Protein AF-A0A7G2LRR8-F1 (afdb_monomer_lite)

Secondary structure (DSSP, 8-state):
---THHHH-S-HHHHHHHHHHHHHH-SS--HHHHHHHHHHHHHHHHHHGGG-----S---HHHHHHHHHHHHHHH-

Structure (mmCIF, N/CA/C/O backbone):
data_AF-A0A7G2LRR8-F1
#
_entry.id   AF-A0A7G2LRR8-F1
#
loop_
_atom_site.group_PDB
_atom_site.id
_atom_site.type_symbol
_atom_site.label_atom_id
_atom_site.label_alt_id
_atom_site.label_comp_id
_atom_site.label_asym_id
_atom_site.label_entity_id
_atom_site.label_seq_id
_atom_site.pdbx_PDB_ins_code
_atom_site.Cartn_x
_atom_site.Cartn_y
_atom_site.Cartn_z
_atom_site.occupancy
_atom_site.B_iso_or_equiv
_atom_site.auth_seq_id
_atom_site.auth_comp_id
_atom_site.auth_asym_id
_atom_site.auth_atom_id
_atom_site.pdbx_PDB_model_num
ATOM 1 N N . MET A 1 1 ? 18.285 15.673 -11.350 1.00 39.88 1 MET A N 1
ATOM 2 C CA . MET A 1 1 ? 17.210 16.179 -10.462 1.00 39.88 1 MET A CA 1
ATOM 3 C C . MET A 1 1 ? 16.396 15.001 -9.933 1.00 39.88 1 MET A C 1
ATOM 5 O O . MET A 1 1 ? 15.510 14.499 -10.618 1.00 39.88 1 MET A O 1
ATOM 9 N N . MET A 1 2 ? 16.773 14.480 -8.765 1.00 38.72 2 MET A N 1
ATOM 10 C CA . MET A 1 2 ? 16.184 13.269 -8.185 1.00 38.72 2 MET A CA 1
ATOM 11 C C . MET A 1 2 ? 14.876 13.636 -7.480 1.00 38.72 2 MET A C 1
ATOM 13 O O . MET A 1 2 ? 14.877 14.399 -6.522 1.00 38.72 2 MET A O 1
ATOM 17 N N . ARG A 1 3 ? 13.749 13.139 -8.000 1.00 43.72 3 ARG A N 1
ATOM 18 C CA . ARG A 1 3 ? 12.414 13.380 -7.439 1.00 43.72 3 ARG A CA 1
ATOM 19 C C . ARG A 1 3 ? 12.286 12.619 -6.103 1.00 43.72 3 ARG A C 1
ATOM 21 O O . ARG A 1 3 ? 12.261 11.387 -6.156 1.00 43.72 3 ARG A O 1
ATOM 28 N N . PRO A 1 4 ? 12.150 13.291 -4.941 1.00 48.47 4 PRO A N 1
ATOM 29 C CA . PRO A 1 4 ? 12.123 12.635 -3.620 1.00 48.47 4 PRO A CA 1
ATOM 30 C C . PRO A 1 4 ? 10.942 11.662 -3.443 1.00 48.47 4 PRO A C 1
ATOM 32 O O . PRO A 1 4 ? 11.000 10.719 -2.661 1.00 48.47 4 PRO A O 1
ATOM 35 N N . ILE A 1 5 ? 9.904 11.816 -4.265 1.00 51.62 5 ILE A N 1
ATOM 36 C CA . ILE A 1 5 ? 8.707 10.965 -4.306 1.00 51.62 5 ILE A CA 1
ATOM 37 C C . ILE A 1 5 ? 8.996 9.515 -4.727 1.00 51.62 5 ILE A C 1
ATOM 39 O O . ILE A 1 5 ? 8.288 8.608 -4.307 1.00 51.62 5 ILE A O 1
ATOM 43 N N . ARG A 1 6 ? 10.049 9.256 -5.516 1.00 50.59 6 ARG A N 1
ATOM 44 C CA . ARG A 1 6 ? 10.392 7.881 -5.940 1.00 50.59 6 ARG A CA 1
ATOM 45 C C . ARG A 1 6 ? 11.171 7.093 -4.887 1.00 50.59 6 ARG A C 1
ATOM 47 O O . ARG A 1 6 ? 11.324 5.884 -5.044 1.00 50.59 6 ARG A O 1
ATOM 54 N N . TRP A 1 7 ? 11.674 7.778 -3.861 1.00 49.69 7 TRP A N 1
ATOM 55 C CA . TRP A 1 7 ? 12.511 7.189 -2.818 1.00 49.69 7 TRP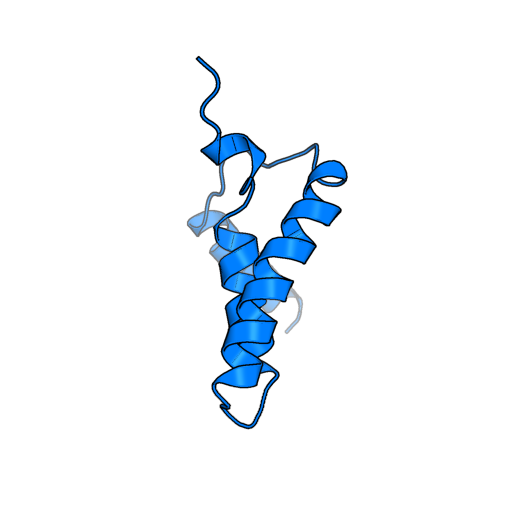 A CA 1
ATOM 56 C C . TRP A 1 7 ? 11.729 6.937 -1.527 1.00 49.69 7 TRP A C 1
ATOM 58 O O . TRP A 1 7 ? 11.931 5.910 -0.894 1.00 49.69 7 TRP A O 1
ATOM 68 N N . LEU A 1 8 ? 10.783 7.820 -1.186 1.00 50.41 8 LEU A N 1
ATOM 69 C CA . LEU A 1 8 ? 10.015 7.710 0.058 1.00 50.41 8 LEU A CA 1
ATOM 70 C C . LEU A 1 8 ? 8.769 6.811 -0.058 1.00 50.41 8 LEU A C 1
ATOM 72 O O . LEU A 1 8 ? 8.350 6.220 0.928 1.00 50.41 8 LEU A O 1
ATOM 76 N N . LEU A 1 9 ? 8.185 6.679 -1.256 1.00 51.22 9 LEU A N 1
ATOM 77 C CA . LEU A 1 9 ? 6.981 5.873 -1.502 1.00 51.22 9 LEU A CA 1
ATOM 78 C C . LEU A 1 9 ? 7.111 5.096 -2.825 1.00 51.22 9 LEU A C 1
ATOM 80 O O . LEU A 1 9 ? 6.475 5.445 -3.822 1.00 51.22 9 LEU A O 1
ATOM 84 N N . PRO A 1 10 ? 7.946 4.042 -2.883 1.00 54.53 10 PRO A N 1
ATOM 85 C CA . PRO A 1 10 ? 8.117 3.252 -4.102 1.00 54.53 10 PRO A CA 1
ATOM 86 C C . PRO A 1 10 ? 6.831 2.527 -4.535 1.00 54.53 10 PRO A C 1
ATOM 88 O O . PRO A 1 10 ? 6.685 2.236 -5.723 1.00 54.53 10 PRO A O 1
ATOM 91 N N . HIS A 1 11 ? 5.898 2.275 -3.606 1.00 59.66 11 HIS A N 1
ATOM 92 C CA . HIS A 1 11 ? 4.630 1.591 -3.861 1.00 59.66 11 HIS A CA 1
ATOM 93 C C . HIS A 1 11 ? 3.438 2.280 -3.169 1.00 59.66 11 HIS A C 1
ATOM 95 O O . HIS A 1 11 ? 2.980 1.805 -2.129 1.00 59.66 11 HIS A O 1
ATOM 101 N N . PRO A 1 12 ? 2.861 3.344 -3.760 1.00 65.31 12 PRO A N 1
ATOM 102 C CA . PRO A 1 12 ? 1.650 3.979 -3.223 1.00 65.31 12 PRO A CA 1
ATOM 103 C C . PRO A 1 12 ? 0.475 2.995 -3.095 1.00 65.31 12 PRO A C 1
ATOM 105 O O . PRO A 1 12 ? -0.341 3.112 -2.188 1.00 65.31 12 PRO A O 1
ATOM 108 N N . PHE A 1 13 ? 0.429 1.974 -3.955 1.00 66.38 13 PHE A N 1
ATOM 109 C CA . PHE A 1 13 ? -0.582 0.920 -3.898 1.00 66.38 13 PHE A CA 1
ATOM 110 C C . PHE A 1 13 ? -0.401 -0.026 -2.699 1.00 66.38 13 PHE A C 1
ATOM 112 O O . PHE A 1 13 ? -1.396 -0.454 -2.131 1.00 66.38 13 PHE A O 1
ATOM 119 N N . LEU A 1 14 ? 0.839 -0.327 -2.274 1.00 65.12 14 LEU A N 1
ATOM 120 C CA . LEU A 1 14 ? 1.088 -1.169 -1.091 1.00 65.12 14 LEU A CA 1
ATOM 121 C C . LEU A 1 14 ? 0.713 -0.441 0.190 1.00 65.12 14 LEU A C 1
ATOM 123 O O . LEU A 1 14 ? 0.082 -1.040 1.046 1.00 65.12 14 LEU A O 1
ATOM 127 N N . THR A 1 15 ? 1.067 0.840 0.309 1.00 68.44 15 THR A N 1
ATOM 128 C CA . THR A 1 15 ? 0.668 1.663 1.458 1.00 68.44 15 THR A CA 1
ATOM 129 C C . THR A 1 15 ? -0.851 1.728 1.568 1.00 68.44 15 THR A C 1
ATOM 131 O O . THR A 1 15 ? -1.399 1.507 2.646 1.00 68.44 15 THR A O 1
ATOM 134 N N . LEU A 1 16 ? -1.545 1.958 0.448 1.00 71.38 16 LEU A N 1
ATOM 135 C CA . LEU A 1 16 ? -3.004 2.006 0.422 1.00 71.38 16 LEU A CA 1
ATOM 136 C C . LEU A 1 16 ? -3.620 0.639 0.746 1.00 71.38 16 LEU A C 1
ATOM 138 O O . LEU A 1 16 ? -4.512 0.566 1.582 1.00 71.38 16 LEU A O 1
ATOM 142 N N . LEU A 1 17 ? -3.100 -0.446 0.164 1.00 74.50 17 LEU A N 1
ATOM 143 C CA . LEU A 1 17 ? -3.572 -1.805 0.429 1.00 74.50 17 LEU A CA 1
ATOM 144 C C . LEU A 1 17 ? -3.337 -2.215 1.886 1.00 74.50 17 LEU A C 1
ATOM 146 O O . LEU A 1 17 ? -4.258 -2.721 2.508 1.00 74.50 17 LEU A O 1
ATOM 150 N N . LEU A 1 18 ? -2.162 -1.943 2.461 1.00 74.25 18 LEU A N 1
ATOM 151 C CA . LEU A 1 18 ? -1.879 -2.185 3.880 1.00 74.25 18 LEU A CA 1
ATOM 152 C C . LEU A 1 18 ? -2.806 -1.380 4.786 1.00 74.25 18 LEU A C 1
ATOM 154 O O . LEU A 1 18 ? -3.322 -1.928 5.751 1.00 74.25 18 LEU A O 1
ATOM 158 N N . THR A 1 19 ? -3.048 -0.108 4.465 1.00 71.75 19 THR A N 1
ATOM 159 C CA . THR A 1 19 ? -3.952 0.745 5.251 1.00 71.75 19 THR A CA 1
ATOM 160 C C . THR A 1 19 ? -5.386 0.213 5.192 1.00 71.75 19 THR A C 1
ATOM 162 O O . THR A 1 19 ? -6.047 0.115 6.221 1.00 71.75 19 THR A O 1
ATOM 165 N N . VAL A 1 20 ? -5.857 -0.191 4.007 1.00 77.69 20 VAL A N 1
ATOM 166 C CA . VAL A 1 20 ? -7.192 -0.776 3.806 1.00 77.69 20 VAL A CA 1
ATOM 167 C C . VAL A 1 20 ? -7.315 -2.132 4.494 1.00 77.69 20 VAL A C 1
ATOM 169 O O . VAL A 1 20 ? -8.292 -2.357 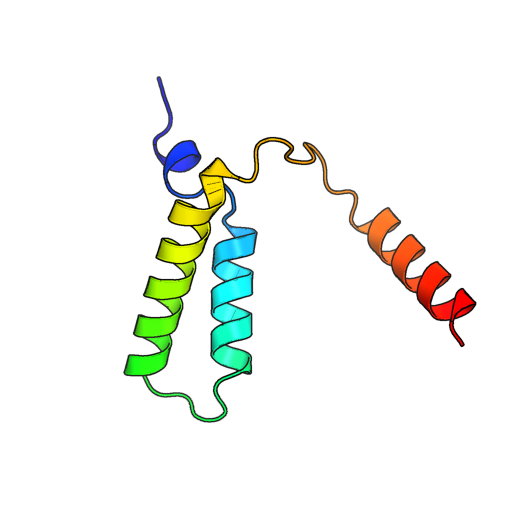5.194 1.00 77.69 20 VAL A O 1
ATOM 172 N N . VAL A 1 21 ? -6.330 -3.021 4.348 1.00 79.81 21 VAL A N 1
ATOM 173 C CA . VAL A 1 21 ? -6.314 -4.329 5.020 1.00 79.81 21 VAL A CA 1
ATOM 174 C C . VAL A 1 21 ? -6.291 -4.150 6.533 1.00 79.81 21 VAL A C 1
ATOM 176 O O . VAL A 1 21 ? -7.052 -4.813 7.222 1.00 79.81 21 VAL A O 1
ATOM 179 N N . TRP A 1 22 ? -5.478 -3.229 7.053 1.00 78.81 22 TRP A N 1
ATOM 180 C CA . TRP A 1 22 ? -5.433 -2.921 8.481 1.00 78.81 22 TRP A CA 1
ATOM 181 C C . TRP A 1 22 ? -6.787 -2.440 9.004 1.00 78.81 22 TRP A C 1
ATOM 183 O O . TRP A 1 22 ? -7.258 -2.918 10.030 1.00 78.81 22 TRP A O 1
ATOM 193 N N . ILE A 1 23 ? -7.431 -1.530 8.271 1.00 71.56 23 ILE A N 1
ATOM 194 C CA . ILE A 1 23 ? -8.778 -1.049 8.578 1.00 71.56 23 ILE A CA 1
ATOM 195 C C . ILE A 1 23 ? -9.807 -2.186 8.530 1.00 71.56 23 ILE A C 1
ATOM 197 O O . ILE A 1 23 ? -10.629 -2.274 9.428 1.00 71.56 23 ILE A O 1
ATOM 201 N N . LEU A 1 24 ? -9.760 -3.054 7.516 1.00 79.00 24 LEU A N 1
ATOM 202 C CA . LEU A 1 24 ? -10.688 -4.183 7.370 1.00 79.00 24 LEU A CA 1
ATOM 203 C C . LEU A 1 24 ? -10.490 -5.259 8.445 1.00 79.00 24 LEU A C 1
ATOM 205 O O . LEU A 1 24 ? -11.432 -5.966 8.784 1.00 79.00 24 LEU A O 1
ATOM 209 N N . LEU A 1 25 ? -9.268 -5.401 8.959 1.00 80.19 25 LEU A N 1
ATOM 210 C CA . LEU A 1 25 ? -8.936 -6.325 10.043 1.00 80.19 25 LEU A CA 1
ATOM 211 C C . LEU A 1 25 ? -9.442 -5.796 11.395 1.00 80.19 25 LEU A C 1
ATOM 213 O O . LEU A 1 25 ? -9.737 -6.575 12.299 1.00 80.19 25 LEU A O 1
ATOM 217 N N . GLN A 1 26 ? -9.575 -4.475 11.530 1.00 74.50 26 GLN A N 1
ATOM 218 C CA . GLN A 1 26 ? -10.192 -3.846 12.691 1.00 74.50 26 GLN A CA 1
ATOM 219 C C . GLN A 1 26 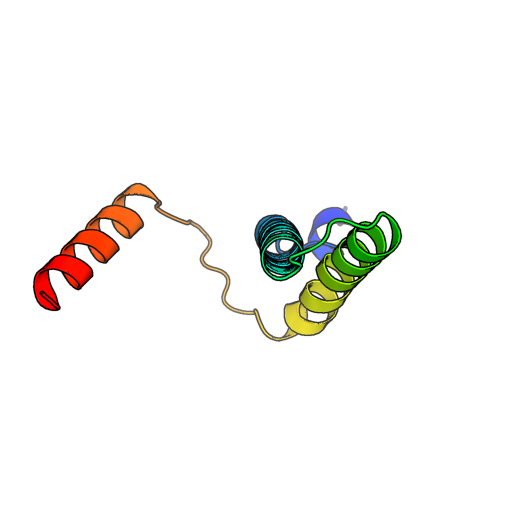? -11.719 -3.925 12.590 1.00 74.50 26 GLN A C 1
ATOM 221 O O . GLN A 1 26 ? -12.330 -3.377 11.681 1.00 74.50 26 GLN A O 1
ATOM 226 N N . ASN A 1 27 ? -12.346 -4.578 13.567 1.00 68.19 27 ASN A N 1
ATOM 227 C CA . ASN A 1 27 ? -13.806 -4.687 13.635 1.00 68.19 27 ASN A CA 1
ATOM 228 C C . ASN A 1 27 ? -14.463 -3.405 14.191 1.00 68.19 27 ASN A C 1
ATOM 230 O O . ASN A 1 27 ? -15.654 -3.180 13.998 1.00 68.19 27 ASN A O 1
ATOM 234 N N . GLU A 1 28 ? -13.680 -2.546 14.861 1.00 71.88 28 GLU A N 1
ATOM 235 C CA . GLU A 1 28 ? -14.136 -1.270 15.414 1.00 71.88 28 GLU A CA 1
ATOM 236 C C . GLU A 1 28 ? -13.291 -0.094 14.923 1.00 71.88 28 GLU A C 1
ATOM 238 O O . GLU A 1 28 ? -12.058 -0.090 14.993 1.00 71.88 28 GLU A O 1
ATOM 243 N N . PHE A 1 29 ? -13.972 0.942 14.435 1.00 70.81 29 PHE A N 1
ATOM 244 C CA . PHE A 1 29 ? -13.327 2.102 13.839 1.00 70.81 29 PHE A CA 1
ATOM 245 C C . PHE A 1 29 ? -13.045 3.169 14.903 1.00 70.81 29 PHE A C 1
ATOM 247 O O . PHE A 1 29 ? -13.921 3.941 15.284 1.00 70.81 29 PHE A O 1
ATOM 254 N N . SER A 1 30 ? -11.800 3.230 15.375 1.00 78.62 30 SER A N 1
ATOM 255 C CA . SER A 1 30 ? -11.320 4.293 16.266 1.00 78.62 30 SER A CA 1
ATOM 256 C C . SER A 1 30 ? -10.338 5.212 15.540 1.00 78.62 30 SER A C 1
ATOM 258 O O . SER A 1 30 ? -9.473 4.748 14.794 1.00 78.62 30 SER A O 1
ATOM 260 N N . ALA A 1 31 ? -10.420 6.523 15.791 1.00 77.81 31 ALA A N 1
ATOM 261 C CA . ALA A 1 31 ? -9.517 7.512 15.193 1.00 77.81 31 ALA A CA 1
ATOM 262 C C . ALA A 1 31 ? -8.034 7.203 15.485 1.00 77.81 31 ALA A C 1
ATOM 264 O O . ALA A 1 31 ? -7.181 7.389 14.618 1.00 77.81 31 ALA A O 1
ATOM 265 N N . GLY A 1 32 ? -7.728 6.649 16.666 1.00 80.69 32 GLY A N 1
ATOM 266 C CA . GLY A 1 32 ? -6.372 6.216 17.016 1.00 80.69 32 GLY A CA 1
ATOM 267 C C . GLY A 1 32 ? -5.878 5.042 16.166 1.00 80.69 32 GLY A C 1
ATOM 268 O O . GLY A 1 32 ? -4.728 5.039 15.731 1.00 80.69 32 GLY A O 1
ATOM 269 N N . MET A 1 33 ? -6.758 4.086 15.855 1.00 74.81 33 MET A N 1
ATOM 270 C CA . MET A 1 33 ? -6.438 2.924 15.017 1.00 74.81 33 MET A CA 1
ATOM 271 C C . MET A 1 33 ? -6.209 3.310 13.556 1.00 74.81 33 MET A C 1
ATOM 273 O O . MET A 1 33 ? -5.329 2.745 12.908 1.00 74.81 33 MET A O 1
ATOM 277 N N . ALA A 1 34 ? -6.951 4.299 13.050 1.00 76.00 34 ALA A N 1
ATOM 278 C CA . ALA A 1 34 ? -6.752 4.838 11.707 1.00 76.00 34 ALA A CA 1
ATOM 279 C C . ALA A 1 34 ? -5.381 5.523 11.570 1.00 76.00 34 ALA A C 1
ATOM 281 O O . ALA A 1 34 ? -4.662 5.286 10.597 1.00 76.00 34 ALA A O 1
ATOM 282 N N . VAL A 1 35 ? -4.979 6.314 12.572 1.00 82.81 35 VAL A N 1
ATOM 283 C CA . VAL A 1 35 ? -3.649 6.944 12.611 1.00 82.81 35 VAL A CA 1
ATOM 284 C C . VAL A 1 35 ? -2.548 5.887 12.721 1.00 82.81 35 VAL A C 1
ATOM 286 O O . VAL A 1 35 ? -1.571 5.947 11.975 1.00 82.81 35 VAL A O 1
ATOM 289 N N . PHE A 1 36 ? -2.718 4.877 13.580 1.00 81.25 36 PHE A N 1
ATOM 290 C CA . PHE A 1 36 ? -1.774 3.760 13.685 1.00 81.25 36 PHE A CA 1
ATOM 291 C C . PHE A 1 36 ? -1.648 2.977 12.372 1.00 81.25 36 PHE A C 1
ATOM 293 O O . PHE A 1 36 ? -0.536 2.671 11.948 1.00 81.25 36 PHE A O 1
ATOM 300 N N . GLY A 1 37 ? -2.767 2.708 11.696 1.00 80.25 37 GLY A N 1
ATOM 301 C CA . GLY A 1 37 ? -2.795 2.042 10.394 1.00 80.25 37 GLY A CA 1
ATOM 302 C C . GLY A 1 37 ? -2.071 2.833 9.309 1.00 80.25 37 GLY A C 1
ATOM 303 O O . GLY A 1 37 ? -1.327 2.250 8.524 1.00 80.25 37 GLY A O 1
ATOM 304 N N . LEU A 1 38 ? -2.212 4.161 9.306 1.00 79.25 38 LEU A N 1
ATOM 305 C CA . LEU A 1 38 ? -1.485 5.040 8.390 1.00 79.25 38 LEU A CA 1
ATOM 306 C C . LEU A 1 38 ? 0.029 5.015 8.664 1.00 79.25 38 LEU A C 1
ATOM 308 O O . LEU A 1 38 ? 0.824 4.904 7.732 1.00 79.25 38 LEU A O 1
ATOM 312 N N . ILE A 1 39 ? 0.432 5.074 9.939 1.00 82.75 39 ILE A N 1
ATOM 313 C CA . ILE A 1 39 ? 1.844 4.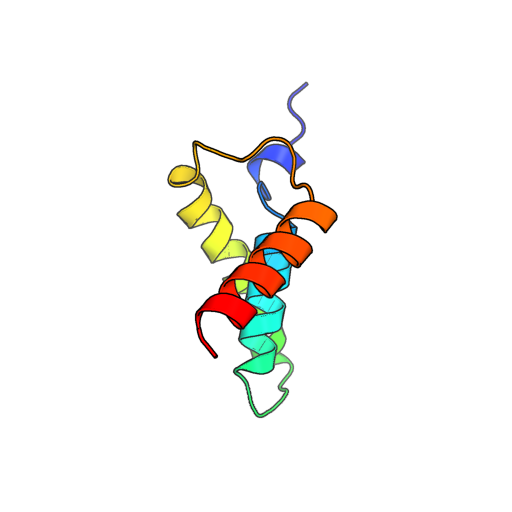996 10.344 1.00 82.75 39 ILE A CA 1
ATOM 314 C C . ILE A 1 39 ? 2.439 3.652 9.913 1.00 82.75 39 ILE A C 1
ATOM 316 O O . ILE A 1 39 ? 3.477 3.626 9.251 1.00 82.75 39 ILE A O 1
ATOM 320 N N . LEU A 1 40 ? 1.767 2.540 10.217 1.00 79.69 40 LEU A N 1
ATOM 321 C CA . LEU A 1 40 ? 2.207 1.202 9.814 1.00 79.69 40 LEU A CA 1
ATOM 322 C C . LEU A 1 40 ? 2.237 1.045 8.288 1.00 79.69 40 LEU A C 1
ATOM 324 O O . LEU A 1 40 ? 3.214 0.527 7.746 1.00 79.69 40 LEU A O 1
ATOM 328 N N . GLY A 1 41 ? 1.225 1.559 7.585 1.00 73.75 41 GLY A N 1
ATOM 329 C CA . GLY A 1 41 ? 1.140 1.564 6.124 1.00 73.75 41 GLY A CA 1
ATOM 330 C C . GLY A 1 41 ? 2.261 2.351 5.438 1.00 73.75 41 GLY A C 1
ATOM 331 O O . GLY A 1 41 ? 2.564 2.079 4.278 1.00 73.75 41 GLY A O 1
ATOM 332 N N . ILE A 1 42 ? 2.914 3.285 6.136 1.00 75.44 42 ILE A N 1
ATOM 333 C CA . ILE A 1 42 ? 4.090 4.018 5.643 1.00 75.44 42 ILE A CA 1
ATOM 334 C C . ILE A 1 42 ? 5.391 3.322 6.069 1.00 75.44 42 ILE A C 1
ATOM 336 O O . ILE A 1 42 ? 6.272 3.109 5.237 1.00 75.44 42 ILE A O 1
ATOM 340 N N . VAL A 1 43 ? 5.517 2.933 7.341 1.00 80.75 43 VAL A N 1
ATOM 341 C CA . VAL A 1 43 ? 6.747 2.340 7.895 1.00 80.75 43 VAL A CA 1
ATOM 342 C C . VAL A 1 43 ? 7.055 0.983 7.262 1.00 80.75 43 VAL A C 1
ATOM 344 O O . VAL A 1 43 ? 8.204 0.731 6.893 1.00 80.75 43 VAL A O 1
ATOM 347 N N . ILE A 1 44 ? 6.046 0.123 7.083 1.00 76.00 44 ILE A N 1
ATOM 348 C CA . ILE A 1 44 ? 6.245 -1.225 6.537 1.00 76.00 44 ILE A CA 1
ATOM 349 C C . ILE A 1 44 ? 6.816 -1.159 5.112 1.00 76.00 44 ILE A C 1
ATOM 351 O O . ILE A 1 44 ? 7.882 -1.745 4.903 1.00 76.00 44 ILE A O 1
ATOM 355 N N . PRO A 1 45 ? 6.218 -0.429 4.143 1.00 67.00 45 PRO A 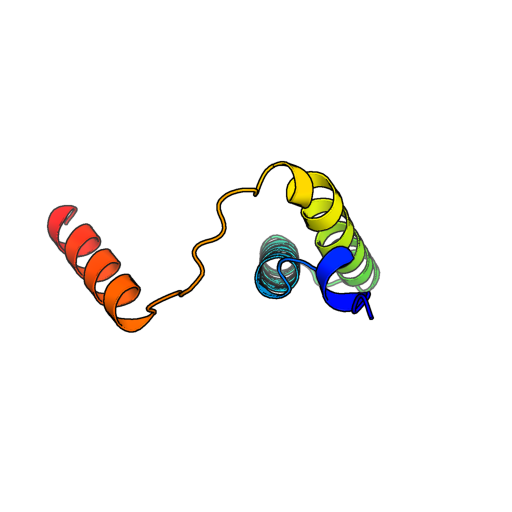N 1
ATOM 356 C CA . PRO A 1 45 ? 6.771 -0.328 2.793 1.00 67.00 45 PRO A CA 1
ATOM 357 C C . PRO A 1 45 ? 8.139 0.340 2.738 1.00 67.00 45 PRO A C 1
ATOM 359 O O . PRO A 1 45 ? 8.939 -0.030 1.887 1.00 67.00 45 PRO A O 1
ATOM 362 N N . VAL A 1 46 ? 8.441 1.290 3.630 1.00 71.94 46 VAL A N 1
ATOM 363 C CA . VAL A 1 46 ? 9.776 1.909 3.698 1.00 71.94 46 VAL A CA 1
ATOM 364 C C . VAL A 1 46 ? 10.833 0.880 4.112 1.00 71.94 46 VAL A C 1
ATOM 366 O O . VAL A 1 46 ? 11.895 0.817 3.495 1.00 71.94 46 VAL A O 1
ATOM 369 N N . LEU A 1 47 ? 10.533 0.028 5.097 1.00 74.69 47 LEU A N 1
ATOM 370 C CA . LEU A 1 47 ? 11.443 -1.032 5.542 1.00 74.69 47 LEU A CA 1
ATOM 371 C C . LEU A 1 47 ? 11.570 -2.170 4.517 1.00 74.69 47 LEU A C 1
ATOM 373 O O . LEU A 1 47 ? 12.672 -2.653 4.257 1.00 74.69 47 LEU A O 1
ATOM 377 N N . THR A 1 48 ? 10.461 -2.578 3.894 1.00 69.50 48 THR A N 1
ATOM 378 C CA . THR A 1 48 ? 10.447 -3.669 2.899 1.00 69.50 48 THR A CA 1
ATOM 379 C C . THR A 1 48 ? 10.840 -3.231 1.488 1.00 69.50 48 THR A C 1
ATOM 381 O O . THR A 1 48 ? 11.160 -4.083 0.660 1.00 69.50 48 THR A O 1
ATOM 384 N N . ALA A 1 49 ? 10.928 -1.927 1.201 1.00 65.94 49 ALA A N 1
ATOM 385 C CA . ALA A 1 49 ? 11.335 -1.410 -0.109 1.00 65.94 49 ALA A CA 1
ATOM 386 C C . ALA A 1 49 ? 12.694 -1.946 -0.581 1.00 65.94 49 ALA A C 1
ATOM 388 O O . ALA A 1 49 ? 12.900 -2.125 -1.780 1.00 65.94 49 ALA A O 1
ATOM 389 N N . ARG A 1 50 ? 13.620 -2.222 0.348 1.00 65.06 50 ARG A N 1
ATOM 390 C CA . ARG A 1 50 ? 14.961 -2.737 0.028 1.00 65.06 50 ARG A CA 1
ATOM 391 C C . ARG A 1 50 ? 14.951 -4.193 -0.452 1.00 65.06 50 ARG A C 1
ATOM 393 O O . ARG A 1 50 ? 15.905 -4.618 -1.090 1.00 65.06 50 ARG A O 1
ATOM 400 N N . TRP A 1 51 ? 13.887 -4.936 -0.154 1.00 63.66 51 TRP A N 1
ATOM 401 C CA . TRP A 1 51 ? 13.738 -6.343 -0.527 1.00 63.66 51 TRP A CA 1
ATOM 402 C C . TRP A 1 51 ? 13.061 -6.498 -1.901 1.00 63.66 51 TRP A C 1
ATOM 404 O O . TRP A 1 51 ? 13.128 -7.565 -2.501 1.00 63.66 51 TRP A O 1
ATOM 414 N N . TRP A 1 52 ? 12.458 -5.427 -2.436 1.00 61.44 52 TRP A N 1
ATOM 415 C CA . TRP A 1 52 ? 11.694 -5.439 -3.688 1.00 61.44 52 TRP A CA 1
ATOM 416 C C . TRP A 1 52 ? 12.489 -4.830 -4.862 1.00 61.44 52 TRP A C 1
ATOM 418 O O . TRP A 1 52 ? 12.153 -3.768 -5.398 1.00 61.44 52 TRP A O 1
ATOM 428 N N . THR A 1 53 ? 13.585 -5.494 -5.249 1.00 55.03 53 THR A N 1
ATOM 429 C CA . THR A 1 53 ? 14.451 -5.077 -6.375 1.00 55.03 53 THR A CA 1
ATOM 430 C C . THR A 1 53 ? 13.808 -5.362 -7.741 1.00 55.03 53 THR A C 1
ATOM 432 O O . THR A 1 53 ? 13.896 -4.525 -8.639 1.00 55.03 53 THR A O 1
ATOM 435 N N . ASP A 1 54 ? 13.061 -6.461 -7.880 1.00 56.88 54 ASP A N 1
ATOM 436 C CA . ASP A 1 54 ? 12.388 -6.844 -9.129 1.00 56.88 54 ASP A CA 1
ATOM 437 C C . ASP A 1 54 ? 10.938 -6.353 -9.170 1.00 56.88 54 ASP A C 1
ATOM 439 O O . ASP A 1 54 ? 9.980 -7.059 -8.847 1.00 56.88 54 ASP A O 1
ATOM 443 N N . ARG A 1 55 ? 10.757 -5.088 -9.560 1.00 56.44 55 ARG A N 1
ATOM 444 C CA . ARG A 1 55 ? 9.417 -4.521 -9.763 1.00 56.44 55 ARG A CA 1
ATOM 445 C C . ARG A 1 55 ? 8.950 -4.828 -11.186 1.00 56.44 55 ARG A C 1
ATOM 447 O O . ARG A 1 55 ? 9.622 -4.410 -12.136 1.00 56.44 55 ARG A O 1
ATOM 454 N N . PRO A 1 56 ? 7.779 -5.455 -11.381 1.00 56.16 56 PRO A N 1
ATOM 455 C CA . PRO A 1 56 ? 7.197 -5.556 -12.709 1.00 56.16 56 PRO A CA 1
ATOM 456 C C . PRO A 1 56 ? 6.886 -4.145 -13.230 1.00 56.16 56 PRO A C 1
ATOM 458 O O . PRO A 1 56 ? 6.022 -3.443 -12.711 1.00 56.16 56 PRO A O 1
ATOM 461 N N . HIS A 1 57 ? 7.595 -3.725 -14.281 1.00 58.31 57 HIS A N 1
ATOM 462 C CA . HIS A 1 57 ? 7.470 -2.396 -14.899 1.00 58.31 57 HIS A CA 1
ATOM 463 C C . HIS A 1 57 ? 6.074 -2.105 -15.478 1.00 58.31 57 HIS A C 1
ATOM 465 O O . HIS A 1 57 ? 5.760 -0.958 -15.801 1.00 58.31 57 HIS A O 1
ATOM 471 N N . ARG A 1 58 ? 5.236 -3.134 -15.664 1.00 62.84 58 ARG A N 1
ATOM 472 C CA . ARG A 1 58 ? 3.905 -3.003 -16.258 1.00 62.84 58 ARG A CA 1
ATOM 473 C C . ARG A 1 58 ? 2.953 -4.058 -15.704 1.00 62.84 58 ARG A C 1
ATOM 475 O O . ARG A 1 58 ? 3.071 -5.235 -16.028 1.00 62.84 58 ARG A O 1
ATOM 482 N N . ILE A 1 59 ? 1.960 -3.611 -14.945 1.00 65.50 59 ILE A N 1
ATOM 483 C CA . ILE A 1 59 ? 0.837 -4.446 -14.516 1.00 65.50 59 ILE A CA 1
ATOM 484 C C . ILE A 1 59 ? -0.184 -4.474 -15.665 1.00 65.50 59 ILE A C 1
ATOM 486 O O . ILE A 1 59 ? -0.537 -3.427 -16.209 1.00 65.50 59 ILE A O 1
ATOM 490 N N . ARG A 1 60 ? -0.624 -5.666 -16.089 1.00 77.19 60 ARG A N 1
ATOM 491 C CA . ARG A 1 60 ? -1.653 -5.853 -17.132 1.00 77.19 60 ARG A CA 1
ATOM 492 C C . ARG A 1 60 ? -2.932 -6.393 -16.474 1.00 77.19 60 ARG A C 1
ATOM 494 O O . ARG A 1 60 ? -3.120 -7.610 -16.480 1.00 77.19 60 ARG A O 1
ATOM 501 N N . PRO A 1 61 ? -3.800 -5.528 -15.912 1.00 75.75 61 PRO A N 1
ATOM 502 C CA . PRO A 1 61 ? -4.914 -5.948 -15.052 1.00 75.75 61 PRO A CA 1
ATOM 503 C C . PRO A 1 61 ? -5.870 -6.923 -15.749 1.00 75.75 61 PRO A C 1
ATOM 505 O O . PRO A 1 61 ? -6.263 -7.920 -15.157 1.00 75.75 61 PRO A O 1
ATOM 508 N N . MET A 1 62 ? -6.143 -6.714 -17.040 1.00 82.69 62 MET A N 1
ATOM 509 C CA . MET A 1 62 ? -7.014 -7.595 -17.828 1.00 82.69 62 MET A CA 1
ATOM 510 C C . MET A 1 62 ? -6.505 -9.043 -17.896 1.00 82.69 62 MET A C 1
ATOM 512 O O . MET A 1 62 ? -7.279 -9.988 -17.787 1.00 82.69 62 MET A O 1
ATOM 516 N N . ARG A 1 63 ? -5.185 -9.229 -18.039 1.00 83.19 63 ARG A N 1
ATOM 517 C CA . ARG A 1 63 ? -4.578 -10.569 -18.064 1.00 83.19 63 ARG A CA 1
ATOM 518 C C . ARG A 1 63 ? -4.567 -11.205 -16.681 1.00 83.19 63 ARG A C 1
ATOM 520 O O . ARG A 1 63 ? -4.702 -12.413 -16.584 1.00 83.19 63 ARG A O 1
ATOM 527 N N . MET A 1 64 ? -4.424 -10.392 -15.637 1.00 85.06 64 MET A N 1
ATOM 528 C CA . MET A 1 64 ? -4.455 -10.861 -14.255 1.00 85.06 64 MET A CA 1
ATOM 529 C C . MET A 1 64 ? -5.836 -11.415 -13.896 1.00 85.06 64 MET A C 1
ATOM 531 O O . MET A 1 64 ? -5.918 -12.515 -13.367 1.00 85.06 64 MET A O 1
ATOM 535 N N . ILE A 1 65 ? -6.911 -10.705 -14.260 1.00 89.69 65 ILE A N 1
ATOM 536 C CA . ILE A 1 65 ? -8.291 -11.163 -14.035 1.00 89.69 65 ILE A CA 1
ATOM 537 C C . ILE A 1 65 ? -8.558 -12.468 -14.792 1.00 89.69 65 ILE A C 1
ATOM 539 O O . ILE A 1 65 ? -9.066 -13.415 -14.201 1.00 89.69 65 ILE A O 1
ATOM 543 N N . ALA A 1 66 ? -8.165 -12.549 -16.069 1.00 91.06 66 ALA A N 1
ATOM 544 C CA . ALA A 1 66 ? -8.316 -13.773 -16.856 1.00 91.06 66 ALA A CA 1
ATOM 545 C C . ALA A 1 66 ? -7.556 -14.963 -16.240 1.00 91.06 66 ALA A C 1
ATOM 547 O O . ALA A 1 66 ? -8.076 -16.073 -16.211 1.00 91.06 66 ALA A O 1
ATOM 548 N N . TYR A 1 67 ? -6.351 -14.727 -15.711 1.00 88.12 67 TYR A N 1
ATOM 549 C CA . TYR A 1 67 ? -5.559 -15.766 -15.055 1.00 88.12 67 TYR A CA 1
ATOM 550 C C . TYR A 1 67 ? -6.189 -16.225 -13.737 1.00 88.12 67 TYR A C 1
ATOM 552 O O . TYR A 1 67 ? -6.270 -17.419 -13.485 1.00 88.12 67 TYR A O 1
ATOM 560 N N . VAL A 1 68 ? -6.685 -15.291 -12.917 1.00 89.62 68 VAL A N 1
ATOM 561 C CA . VAL A 1 68 ? -7.402 -15.614 -11.673 1.00 89.62 68 VAL A CA 1
ATOM 562 C C . VAL A 1 68 ? -8.659 -16.428 -11.972 1.00 89.62 68 VAL A C 1
ATOM 564 O O . VAL A 1 68 ? -8.890 -17.432 -11.313 1.00 89.62 68 VAL A O 1
ATOM 567 N N . ALA A 1 69 ? -9.439 -16.047 -12.986 1.00 92.81 69 ALA A N 1
ATOM 568 C CA . ALA A 1 69 ? -10.625 -16.796 -13.393 1.00 92.81 69 ALA A CA 1
ATOM 569 C C . ALA A 1 69 ? -10.283 -18.211 -13.884 1.00 92.81 69 ALA A C 1
ATOM 571 O O . ALA A 1 69 ? -10.982 -19.155 -13.535 1.00 92.81 69 ALA A O 1
ATOM 572 N N . LEU A 1 70 ? -9.1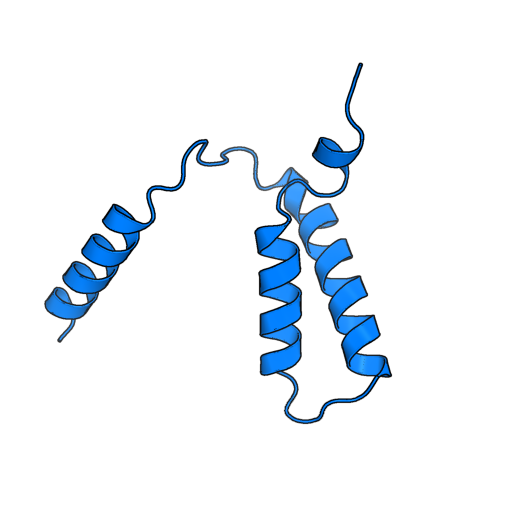94 -18.365 -14.646 1.00 92.62 70 LEU A N 1
ATOM 573 C CA . LEU A 1 70 ? -8.718 -19.673 -15.098 1.00 92.62 70 LEU A CA 1
ATOM 574 C C . LEU A 1 70 ? -8.284 -20.551 -13.920 1.00 92.62 70 LEU A C 1
ATOM 576 O O . LEU A 1 70 ? -8.684 -21.703 -13.856 1.00 92.62 70 LEU A O 1
ATOM 580 N N . VAL A 1 71 ? -7.517 -20.006 -12.972 1.00 94.06 71 VAL A N 1
ATOM 581 C CA . VAL A 1 71 ? -7.092 -20.738 -11.766 1.00 94.06 71 VAL A CA 1
ATOM 582 C C . VAL A 1 71 ? -8.290 -21.119 -10.895 1.00 94.06 71 VAL A C 1
ATOM 584 O O . VAL A 1 71 ? -8.339 -22.228 -10.384 1.00 94.06 71 VAL A O 1
ATOM 587 N N . LEU A 1 72 ? -9.276 -20.231 -10.740 1.00 93.81 72 LEU A N 1
ATOM 588 C CA . LEU A 1 72 ? -10.508 -20.555 -10.017 1.00 93.81 72 LEU A CA 1
ATOM 589 C C . LEU A 1 72 ? -11.302 -21.664 -10.713 1.00 93.81 72 LEU A C 1
ATOM 591 O O . LEU A 1 72 ? -11.846 -22.521 -10.031 1.00 93.81 72 LEU A O 1
ATOM 595 N N . TRP A 1 73 ? -11.344 -21.659 -12.048 1.00 94.38 73 TRP A N 1
ATOM 596 C CA . TRP A 1 73 ? -11.970 -22.726 -12.828 1.00 94.38 73 TRP A CA 1
ATOM 597 C C . TRP A 1 73 ? -11.223 -24.059 -12.710 1.00 94.38 73 TRP A C 1
ATOM 599 O O . TRP A 1 73 ? -11.854 -25.103 -12.715 1.00 94.38 73 TRP A O 1
ATOM 609 N N . ASP A 1 74 ? -9.895 -24.031 -12.606 1.00 90.25 74 ASP A N 1
ATOM 610 C CA . ASP A 1 74 ? -9.065 -25.234 -12.451 1.00 90.25 74 ASP A CA 1
ATOM 611 C C . ASP A 1 74 ? -9.204 -25.880 -11.058 1.00 90.25 74 ASP A C 1
ATOM 613 O O . ASP A 1 74 ? -9.010 -27.081 -10.902 1.00 90.25 74 ASP A O 1
ATOM 617 N N . ILE A 1 75 ? -9.537 -25.084 -10.035 1.00 93.25 75 ILE A N 1
ATOM 618 C CA . ILE A 1 75 ? -9.650 -25.545 -8.642 1.00 93.25 75 ILE A CA 1
ATOM 619 C C . ILE A 1 75 ? -11.036 -26.131 -8.308 1.00 93.25 75 ILE A C 1
ATOM 621 O O . ILE A 1 75 ? -11.114 -26.984 -7.422 1.00 93.25 75 ILE A O 1
ATOM 625 N N . ILE A 1 76 ? -12.114 -25.642 -8.936 1.00 89.88 76 ILE A N 1
ATOM 626 C CA . ILE A 1 76 ? -13.512 -26.052 -8.667 1.00 89.88 76 ILE A CA 1
ATOM 627 C C . ILE A 1 76 ? -13.829 -27.380 -9.355 1.00 89.88 76 ILE A C 1
ATOM 629 O O . ILE A 1 76 ? -14.412 -28.252 -8.671 1.00 89.88 76 ILE A O 1
#

Radius of gyration: 16.35 Å; chains: 1; bounding box: 31×42×35 Å

Sequence (76 aa):
MMRPIRWLLPHPFLTLLLTVVWILLQNEFSAGMAVFGLILGIVIPVLTARWWTDRPHRIRPMRMIAYVALVLWDII

pLDDT: mean 72.13, std 13.66, range [38.72, 94.38]

Foldseek 3Di:
DDDVCCLQPVDPPQLVVQLVVQVVVDPDDDPVSSVVSNVCSRVVCNVCVVVPPDDDPDDDVVVVVVVVVVVVVVVD